Protein AF-A0A349JEC1-F1 (afdb_monomer_lite)

Structure (mmCIF, N/CA/C/O backbone):
data_AF-A0A349JEC1-F1
#
_entry.id   AF-A0A349JEC1-F1
#
loop_
_atom_site.group_PDB
_atom_site.id
_atom_site.type_symbol
_atom_site.label_atom_id
_atom_site.label_alt_id
_atom_site.label_comp_id
_atom_site.label_asym_id
_atom_site.label_entity_id
_atom_site.label_seq_id
_atom_site.pdbx_PDB_ins_code
_atom_site.Cartn_x
_atom_site.Cartn_y
_atom_site.Cartn_z
_atom_site.occupancy
_atom_site.B_iso_or_equiv
_atom_site.auth_seq_id
_atom_site.auth_comp_id
_atom_site.auth_asym_id
_atom_site.auth_atom_id
_atom_site.pdbx_PDB_model_num
ATOM 1 N N . MET A 1 1 ? 14.211 -17.382 -26.089 1.00 53.34 1 MET A N 1
ATOM 2 C CA . MET A 1 1 ? 13.434 -16.365 -26.821 1.00 53.34 1 MET A CA 1
ATOM 3 C C . MET A 1 1 ? 13.806 -15.046 -26.170 1.00 53.34 1 MET A C 1
ATOM 5 O O . MET A 1 1 ? 13.332 -14.781 -25.075 1.00 53.34 1 MET A O 1
ATOM 9 N N . ASP A 1 2 ? 14.777 -14.327 -26.728 1.00 77.31 2 ASP A N 1
ATOM 10 C CA . ASP A 1 2 ? 15.296 -13.093 -26.132 1.00 77.31 2 ASP A CA 1
ATOM 11 C C . ASP A 1 2 ? 14.274 -11.962 -26.263 1.00 77.31 2 ASP A C 1
ATOM 13 O O . ASP A 1 2 ? 13.747 -11.717 -27.350 1.00 77.31 2 ASP A O 1
ATOM 17 N N . LEU A 1 3 ? 13.982 -11.272 -25.157 1.00 75.38 3 LEU A N 1
ATOM 18 C CA . LEU A 1 3 ? 13.180 -10.053 -25.207 1.00 75.38 3 LEU A CA 1
ATOM 19 C C . LEU A 1 3 ? 13.975 -8.953 -25.935 1.00 75.38 3 LEU A C 1
ATOM 21 O O . LEU A 1 3 ? 15.187 -8.836 -25.713 1.00 75.38 3 LEU A O 1
ATOM 25 N N . PRO A 1 4 ? 13.326 -8.099 -26.744 1.00 90.81 4 PRO A N 1
ATOM 26 C CA . PRO A 1 4 ? 13.989 -6.931 -27.309 1.00 90.81 4 PRO A CA 1
ATOM 27 C C . PRO A 1 4 ? 14.529 -6.035 -26.185 1.00 90.81 4 PRO A C 1
ATOM 29 O O . PRO A 1 4 ? 13.852 -5.825 -25.179 1.00 90.81 4 PRO A O 1
ATOM 32 N N . GLU A 1 5 ? 15.744 -5.508 -26.360 1.00 87.75 5 GLU A N 1
ATOM 33 C CA . GLU A 1 5 ? 16.470 -4.723 -25.342 1.00 87.75 5 GLU A CA 1
ATOM 34 C C . GLU A 1 5 ? 15.620 -3.587 -24.758 1.00 87.75 5 GLU A C 1
ATOM 36 O O . GLU A 1 5 ? 15.537 -3.432 -23.546 1.00 87.75 5 GLU A O 1
ATOM 41 N N . GLY A 1 6 ? 14.892 -2.860 -25.614 1.00 89.88 6 GLY A N 1
ATOM 42 C CA . GLY A 1 6 ? 14.036 -1.756 -25.175 1.00 89.88 6 GLY A CA 1
ATOM 43 C C . GLY A 1 6 ? 12.934 -2.178 -24.199 1.00 89.88 6 GLY A C 1
ATOM 44 O O . GLY A 1 6 ? 12.658 -1.452 -23.248 1.00 89.88 6 GLY A O 1
ATOM 45 N N . LEU A 1 7 ? 12.347 -3.368 -24.377 1.00 93.56 7 LEU A N 1
ATOM 46 C CA . LEU A 1 7 ? 11.333 -3.885 -23.454 1.00 93.56 7 LEU A CA 1
ATOM 47 C C . LEU A 1 7 ? 11.957 -4.308 -22.118 1.00 93.56 7 LEU A C 1
ATOM 49 O O . LEU A 1 7 ? 11.334 -4.132 -21.074 1.00 93.56 7 LEU A O 1
ATOM 53 N N . ARG A 1 8 ? 13.194 -4.826 -22.134 1.00 91.50 8 ARG A N 1
ATOM 54 C CA . ARG A 1 8 ? 13.926 -5.166 -20.903 1.00 91.50 8 ARG A CA 1
ATOM 55 C C . ARG A 1 8 ? 14.216 -3.921 -20.076 1.00 91.50 8 ARG A C 1
ATOM 57 O O . ARG A 1 8 ? 13.854 -3.892 -18.906 1.00 91.50 8 ARG A O 1
ATOM 64 N N . THR A 1 9 ? 14.739 -2.864 -20.697 1.00 94.50 9 THR A N 1
ATOM 65 C CA . THR A 1 9 ? 14.986 -1.584 -20.015 1.00 94.50 9 THR A CA 1
ATOM 66 C C . THR A 1 9 ? 13.710 -1.002 -19.400 1.00 94.50 9 THR A C 1
ATOM 68 O O . THR A 1 9 ? 13.727 -0.499 -18.280 1.00 94.50 9 THR A O 1
ATOM 71 N N . GLN A 1 10 ? 12.580 -1.088 -20.107 1.00 94.62 10 GLN A N 1
ATOM 72 C CA . GLN A 1 10 ? 11.291 -0.634 -19.578 1.00 94.62 10 GLN A CA 1
ATOM 73 C C . GLN A 1 10 ? 10.824 -1.476 -18.386 1.00 94.62 10 GLN A C 1
ATOM 75 O O . GLN A 1 10 ? 10.362 -0.920 -17.391 1.00 94.62 10 GLN A O 1
ATOM 80 N N . ALA A 1 11 ? 10.959 -2.801 -18.467 1.00 94.00 11 ALA A N 1
ATOM 81 C CA . ALA A 1 11 ? 10.600 -3.696 -17.374 1.00 94.00 11 ALA A CA 1
ATOM 82 C C . ALA A 1 11 ? 11.455 -3.435 -16.123 1.00 94.00 11 ALA A C 1
ATOM 84 O O . ALA A 1 11 ? 10.922 -3.358 -15.020 1.00 94.00 11 ALA A O 1
ATOM 85 N N . GLU A 1 12 ? 12.761 -3.227 -16.290 1.00 94.06 12 GLU A N 1
ATOM 86 C CA . GLU A 1 12 ? 13.668 -2.866 -15.196 1.00 94.06 12 GLU A CA 1
ATOM 87 C C . GLU A 1 12 ? 13.272 -1.537 -14.544 1.00 94.06 12 GLU A C 1
ATOM 89 O O . GLU A 1 12 ? 13.195 -1.450 -13.319 1.00 94.06 12 GLU A O 1
ATOM 94 N N . ALA A 1 13 ? 12.939 -0.521 -15.346 1.00 95.38 13 ALA A N 1
ATOM 95 C CA . ALA A 1 13 ? 12.469 0.762 -14.829 1.00 95.38 13 ALA A CA 1
ATOM 96 C C . ALA A 1 13 ? 11.155 0.632 -14.034 1.00 95.38 13 ALA A C 1
ATOM 98 O O . ALA A 1 13 ? 11.009 1.259 -12.986 1.00 95.38 13 ALA A O 1
ATOM 99 N N . LEU A 1 14 ? 10.216 -0.209 -14.488 1.00 95.50 14 LEU A N 1
ATOM 100 C CA . LEU A 1 14 ? 8.977 -0.493 -13.752 1.00 95.50 14 LEU A CA 1
ATOM 101 C C . LEU A 1 14 ? 9.248 -1.184 -12.413 1.00 95.50 14 LEU A C 1
ATOM 103 O O . LEU A 1 14 ? 8.645 -0.820 -11.406 1.00 95.50 14 LEU A O 1
ATOM 107 N N . ILE A 1 15 ? 10.176 -2.144 -12.380 1.00 94.62 15 ILE A N 1
ATOM 108 C CA . ILE A 1 15 ? 10.566 -2.835 -11.143 1.00 94.62 15 ILE A CA 1
ATOM 109 C C . ILE A 1 15 ? 11.122 -1.837 -10.121 1.00 94.62 15 ILE A C 1
ATOM 111 O O . ILE A 1 15 ? 10.737 -1.881 -8.951 1.00 94.62 15 ILE A O 1
ATOM 115 N N . VAL A 1 16 ? 11.991 -0.919 -10.558 1.00 96.44 16 VAL A N 1
ATOM 116 C CA . VAL A 1 16 ? 12.538 0.138 -9.693 1.00 96.44 16 VAL A CA 1
ATOM 117 C C . VAL A 1 16 ? 11.423 1.040 -9.167 1.00 96.44 16 VAL A C 1
ATOM 119 O O . VAL A 1 16 ? 11.341 1.258 -7.960 1.00 96.44 16 VAL A O 1
ATOM 122 N N . LEU A 1 17 ? 10.517 1.491 -10.039 1.00 96.62 17 LEU A N 1
ATOM 123 C CA . LEU A 1 17 ? 9.400 2.352 -9.647 1.00 96.62 17 LEU A CA 1
ATOM 124 C C . LEU A 1 17 ? 8.490 1.682 -8.607 1.00 96.62 17 LEU A C 1
ATOM 126 O O . LEU A 1 17 ? 8.052 2.325 -7.653 1.00 96.62 17 LEU A O 1
ATOM 130 N N . TYR A 1 18 ? 8.219 0.383 -8.754 1.00 96.25 18 TYR A N 1
ATOM 131 C CA . TYR A 1 18 ? 7.440 -0.354 -7.764 1.00 96.25 18 TYR A CA 1
ATOM 132 C C . TYR A 1 18 ? 8.158 -0.453 -6.418 1.00 96.25 18 TYR A C 1
ATOM 134 O O . TYR A 1 18 ? 7.524 -0.266 -5.379 1.00 96.25 18 TYR A O 1
ATOM 142 N N . ALA A 1 19 ? 9.470 -0.694 -6.418 1.00 96.44 19 ALA A N 1
ATOM 143 C CA . ALA A 1 19 ? 10.258 -0.715 -5.189 1.00 96.44 19 ALA A CA 1
ATOM 144 C C . ALA A 1 19 ? 10.248 0.651 -4.479 1.00 96.44 19 ALA A C 1
ATOM 146 O O . ALA A 1 19 ? 10.063 0.710 -3.262 1.00 96.44 19 ALA A O 1
ATOM 147 N N . GLU A 1 20 ? 10.380 1.745 -5.231 1.00 97.75 20 GLU A N 1
ATOM 148 C CA . GLU A 1 20 ? 10.287 3.110 -4.704 1.00 97.75 20 GLU A CA 1
ATOM 149 C C . GLU A 1 20 ? 8.898 3.412 -4.130 1.00 97.75 20 GLU A C 1
ATOM 151 O O . GLU A 1 20 ? 8.792 3.973 -3.039 1.00 97.75 20 GLU A O 1
ATOM 156 N N . GLY A 1 21 ? 7.832 2.977 -4.809 1.00 97.50 21 GLY A N 1
ATOM 157 C CA . GLY A 1 21 ? 6.462 3.095 -4.312 1.00 97.50 21 GLY A CA 1
ATOM 158 C C . GLY A 1 21 ? 6.266 2.391 -2.969 1.00 97.50 21 GLY A C 1
ATOM 159 O O . GLY A 1 21 ? 5.777 2.994 -2.013 1.00 97.50 21 GLY A O 1
ATOM 160 N N . VAL A 1 22 ? 6.726 1.142 -2.844 1.00 98.25 22 VAL A N 1
ATOM 161 C CA . VAL A 1 22 ? 6.667 0.407 -1.568 1.00 98.25 22 VAL A CA 1
ATOM 162 C C . VAL A 1 22 ? 7.476 1.119 -0.480 1.00 98.25 22 VAL A C 1
ATOM 164 O O . VAL A 1 22 ? 6.999 1.259 0.650 1.00 98.25 22 VAL A O 1
ATOM 167 N N . ALA A 1 23 ? 8.672 1.612 -0.807 1.00 98.25 23 ALA A N 1
ATOM 168 C CA . ALA A 1 23 ? 9.510 2.345 0.138 1.00 98.25 23 ALA A CA 1
ATOM 169 C C . ALA A 1 23 ? 8.842 3.643 0.624 1.00 98.25 23 ALA A C 1
ATOM 171 O O . ALA A 1 23 ? 8.908 3.948 1.813 1.00 98.25 23 ALA A O 1
ATOM 172 N N . ALA A 1 24 ? 8.149 4.367 -0.258 1.00 98.31 24 ALA A N 1
ATOM 173 C CA . ALA A 1 24 ? 7.424 5.587 0.087 1.00 98.31 24 ALA A CA 1
ATOM 174 C C . ALA A 1 24 ? 6.203 5.323 0.986 1.00 98.31 24 ALA A C 1
ATOM 176 O O . ALA A 1 24 ? 5.946 6.087 1.917 1.00 98.31 24 ALA A O 1
ATOM 177 N N . TYR A 1 25 ? 5.473 4.227 0.754 1.00 98.44 25 TYR A N 1
ATOM 178 C CA . TYR A 1 25 ? 4.307 3.861 1.568 1.00 98.44 25 TYR A CA 1
ATOM 179 C C . TYR A 1 25 ? 4.670 3.236 2.916 1.00 98.44 25 TYR A C 1
ATOM 181 O O . TYR A 1 25 ? 3.890 3.334 3.862 1.00 98.44 25 TYR A O 1
ATOM 189 N N . THR A 1 26 ? 5.842 2.610 3.035 1.00 98.56 26 THR A N 1
ATOM 190 C CA . THR A 1 26 ? 6.287 1.953 4.275 1.00 98.56 26 THR A CA 1
ATOM 191 C C . THR A 1 26 ? 6.169 2.853 5.516 1.00 98.56 26 THR A C 1
ATOM 193 O O . THR A 1 26 ? 5.445 2.465 6.436 1.00 98.56 26 THR A O 1
ATOM 196 N N . PRO A 1 27 ? 6.767 4.062 5.562 1.00 98.44 27 PRO A N 1
ATOM 197 C CA . PRO A 1 27 ? 6.664 4.927 6.738 1.00 98.44 27 PRO A CA 1
ATOM 198 C C . PRO A 1 27 ? 5.234 5.419 7.006 1.00 98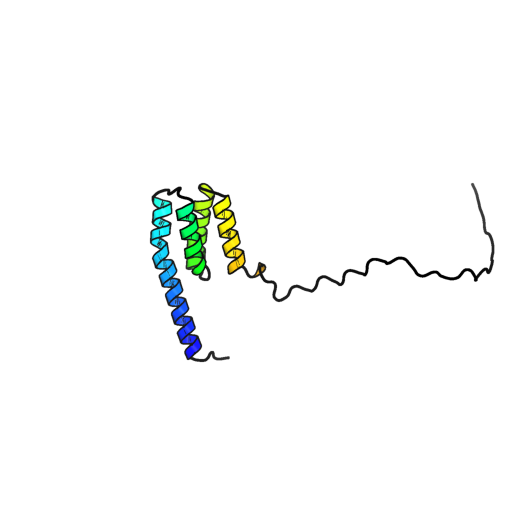.44 27 PRO A C 1
ATOM 200 O O . PRO A 1 27 ? 4.882 5.659 8.158 1.00 98.44 27 PRO A O 1
ATOM 203 N N . VAL A 1 28 ? 4.390 5.542 5.975 1.00 98.44 28 VAL A N 1
ATOM 204 C CA . VAL A 1 28 ? 2.975 5.924 6.134 1.00 98.44 28 VAL A CA 1
ATOM 205 C C . VAL A 1 28 ? 2.209 4.817 6.854 1.00 98.44 28 VAL A C 1
ATOM 207 O O . VAL A 1 28 ? 1.548 5.068 7.858 1.00 98.44 28 VAL A O 1
ATOM 210 N N . VAL A 1 29 ? 2.350 3.572 6.393 1.00 98.38 29 VAL A N 1
ATOM 211 C CA . VAL A 1 29 ? 1.718 2.403 7.023 1.00 98.38 29 VAL A CA 1
ATOM 212 C C . VAL A 1 29 ? 2.212 2.220 8.456 1.00 98.38 29 VAL A C 1
ATOM 214 O O . VAL A 1 29 ? 1.416 1.972 9.360 1.00 98.38 29 VAL A O 1
ATOM 217 N N . GLU A 1 30 ? 3.517 2.362 8.682 1.00 98.38 30 GLU A N 1
ATOM 218 C CA . GLU A 1 30 ? 4.100 2.276 10.021 1.00 98.38 30 GLU A CA 1
ATOM 219 C C . GLU A 1 30 ? 3.558 3.363 10.947 1.00 98.38 30 GLU A C 1
ATOM 221 O O . GLU A 1 30 ? 3.215 3.065 12.090 1.0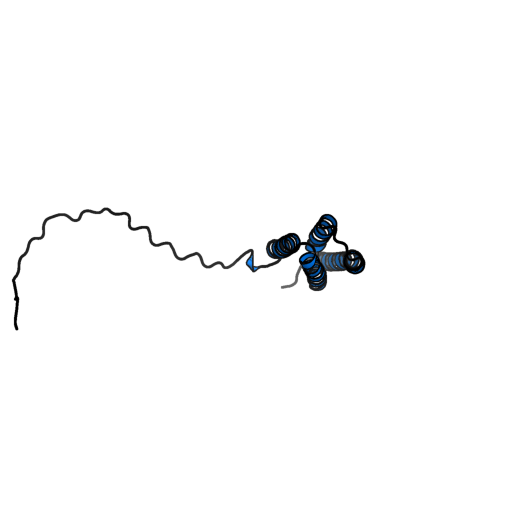0 98.38 30 GLU A O 1
ATOM 226 N N . HIS A 1 31 ? 3.408 4.594 10.454 1.00 98.38 31 HIS A N 1
ATOM 227 C CA . HIS A 1 31 ? 2.821 5.683 11.223 1.00 98.38 31 HIS A CA 1
ATOM 228 C C . HIS A 1 31 ? 1.358 5.416 11.594 1.00 98.38 31 HIS A C 1
ATOM 230 O O . HIS A 1 31 ? 0.991 5.589 12.757 1.00 98.38 31 HIS A O 1
ATOM 236 N N . LEU A 1 32 ? 0.531 4.958 10.649 1.00 98.12 32 LEU A N 1
ATOM 237 C CA . LEU A 1 32 ? -0.884 4.647 10.897 1.00 98.12 32 LEU A CA 1
ATOM 238 C C . LEU A 1 32 ? -1.053 3.581 11.984 1.00 98.12 32 LEU A C 1
ATOM 240 O O . LEU A 1 32 ? -1.874 3.738 12.887 1.00 98.12 32 LEU A O 1
ATOM 244 N N . ILE A 1 33 ? -0.234 2.529 11.928 1.00 97.94 33 ILE A N 1
ATOM 245 C CA . ILE A 1 33 ? -0.256 1.443 12.913 1.00 97.94 33 ILE A CA 1
ATOM 246 C C . ILE A 1 33 ? 0.286 1.928 14.264 1.00 97.94 33 ILE A C 1
ATOM 248 O O . ILE A 1 33 ? -0.339 1.697 15.297 1.00 97.94 33 ILE A O 1
ATOM 252 N N . ALA A 1 34 ? 1.432 2.614 14.283 1.00 98.00 34 ALA A N 1
ATOM 253 C CA . ALA A 1 34 ? 2.080 3.055 15.520 1.00 98.00 34 ALA A CA 1
ATOM 254 C C . ALA A 1 34 ? 1.274 4.126 16.271 1.00 98.00 34 ALA A C 1
ATOM 256 O O . ALA A 1 34 ? 1.279 4.156 17.500 1.00 98.00 34 ALA A O 1
ATOM 257 N N . SER A 1 35 ? 0.566 4.990 15.541 1.00 97.62 35 SER A N 1
ATOM 258 C CA . SER A 1 35 ? -0.350 5.984 16.113 1.00 97.62 35 SER A CA 1
ATOM 259 C C . SER A 1 35 ? -1.699 5.393 16.533 1.00 97.62 35 SER A C 1
ATOM 261 O O . SER A 1 35 ? -2.501 6.097 17.146 1.00 97.62 35 SER A O 1
ATOM 263 N N . ASN A 1 36 ? -1.948 4.110 16.235 1.00 96.88 36 ASN A N 1
ATOM 264 C CA . ASN A 1 36 ? -3.239 3.457 16.416 1.00 96.88 36 ASN A CA 1
ATOM 265 C C . ASN A 1 36 ? -4.381 4.266 15.759 1.00 96.88 36 ASN A C 1
ATOM 267 O O . ASN A 1 36 ? -5.439 4.483 16.361 1.00 96.88 36 ASN A O 1
ATOM 271 N N . SER A 1 37 ? -4.145 4.751 14.530 1.00 96.56 37 SER A N 1
ATOM 272 C CA . SER A 1 37 ? -5.127 5.530 13.773 1.00 96.56 37 SER A CA 1
ATOM 273 C C . SER A 1 37 ? -6.392 4.710 13.521 1.00 96.56 37 SER A C 1
ATOM 275 O O . SER A 1 37 ? -6.335 3.569 13.059 1.00 96.56 37 SER A O 1
ATOM 277 N N . ARG A 1 38 ? -7.549 5.298 13.829 1.00 97.50 38 ARG A N 1
ATOM 278 C CA . ARG A 1 38 ? -8.878 4.728 13.549 1.00 97.50 38 ARG A CA 1
ATOM 279 C C . ARG A 1 38 ? -9.624 5.484 12.453 1.00 97.50 38 ARG A C 1
ATOM 281 O O . ARG A 1 38 ? -10.827 5.302 12.298 1.00 97.50 38 ARG A O 1
ATOM 288 N N . ASP A 1 39 ? -8.923 6.345 11.722 1.00 97.69 39 ASP A N 1
ATOM 289 C CA . ASP A 1 39 ? -9.490 7.044 10.577 1.00 97.69 39 ASP A CA 1
ATOM 290 C C . ASP A 1 39 ? -9.631 6.059 9.408 1.00 97.69 39 ASP A C 1
ATOM 292 O O . ASP A 1 39 ? -8.675 5.755 8.692 1.00 97.69 39 ASP A O 1
ATOM 296 N N . THR A 1 40 ? -10.840 5.529 9.230 1.00 97.12 40 THR A N 1
ATOM 297 C CA . THR A 1 40 ? -11.139 4.569 8.163 1.00 97.12 40 THR A CA 1
ATOM 298 C C . THR A 1 40 ? -10.943 5.164 6.771 1.00 97.12 40 THR A C 1
ATOM 300 O O . THR A 1 40 ? -10.520 4.442 5.873 1.00 97.12 40 THR A O 1
ATOM 303 N N . ALA A 1 41 ? -11.152 6.471 6.584 1.00 97.75 41 ALA A N 1
ATOM 304 C CA . ALA A 1 41 ? -10.948 7.126 5.294 1.00 97.75 41 ALA A CA 1
ATOM 305 C C . ALA A 1 41 ? -9.457 7.284 4.958 1.00 97.75 41 ALA A C 1
ATOM 307 O O . ALA A 1 41 ? -9.063 7.245 3.791 1.00 97.75 41 ALA A O 1
ATOM 308 N N . GLU A 1 42 ? -8.601 7.479 5.960 1.00 97.94 42 GLU A N 1
ATOM 309 C CA . GLU A 1 42 ? -7.148 7.468 5.773 1.00 97.94 42 GLU A CA 1
ATOM 310 C C . GLU A 1 42 ? -6.613 6.057 5.499 1.00 97.94 42 GLU A C 1
ATOM 312 O O . GLU A 1 42 ? -5.788 5.878 4.597 1.00 97.94 42 GLU A O 1
ATOM 317 N N . LEU A 1 43 ? -7.126 5.051 6.213 1.00 98.00 43 LEU A N 1
ATOM 318 C CA . LEU A 1 43 ? -6.800 3.646 5.964 1.00 98.00 43 LEU A CA 1
ATOM 319 C C . LEU A 1 43 ? -7.201 3.219 4.548 1.00 98.00 43 LEU A C 1
ATOM 321 O O . LEU A 1 43 ? -6.381 2.632 3.845 1.00 98.00 43 LEU A O 1
ATOM 325 N N . GLU A 1 44 ? -8.416 3.558 4.111 1.00 98.00 44 GLU A N 1
ATOM 326 C CA . GLU A 1 44 ? -8.925 3.243 2.772 1.00 98.00 44 GLU A CA 1
ATOM 327 C C . GLU A 1 44 ? -8.067 3.878 1.677 1.00 98.00 44 GLU A C 1
ATOM 329 O O . GLU A 1 44 ? -7.534 3.165 0.832 1.00 98.00 44 GLU A O 1
ATOM 334 N N . ARG A 1 45 ? -7.804 5.190 1.753 1.00 98.25 45 ARG A N 1
ATOM 335 C CA . ARG A 1 45 ? -6.934 5.876 0.779 1.00 98.25 45 ARG A CA 1
ATOM 336 C C . ARG A 1 45 ? -5.524 5.288 0.731 1.00 98.25 45 ARG A C 1
ATOM 338 O O . ARG A 1 45 ? -4.909 5.239 -0.335 1.00 98.25 45 ARG A O 1
ATOM 345 N N . THR A 1 46 ? -4.994 4.871 1.880 1.00 98.31 46 THR A N 1
ATOM 346 C CA . THR A 1 46 ? -3.657 4.270 1.950 1.00 98.31 46 THR A CA 1
ATOM 347 C C . THR A 1 46 ? -3.650 2.874 1.333 1.00 98.31 46 THR A C 1
ATOM 349 O O . THR A 1 46 ? -2.726 2.554 0.588 1.00 98.31 46 THR A O 1
ATOM 352 N N . LEU A 1 47 ? -4.679 2.061 1.597 1.00 98.19 47 LEU A N 1
ATOM 353 C CA . LEU A 1 47 ? -4.862 0.751 0.971 1.00 98.19 47 LEU A CA 1
ATOM 354 C C . LEU A 1 47 ? -5.010 0.889 -0.547 1.00 98.19 47 LEU A C 1
ATOM 356 O O . LEU A 1 47 ? -4.255 0.247 -1.272 1.00 98.19 47 LEU A O 1
ATOM 360 N N . ASP A 1 48 ? -5.890 1.763 -1.030 1.00 97.12 48 ASP A N 1
ATOM 361 C CA . ASP A 1 48 ? -6.114 1.976 -2.465 1.00 97.12 48 ASP A CA 1
ATOM 362 C C . ASP A 1 48 ? -4.835 2.394 -3.197 1.00 97.12 48 ASP A C 1
ATOM 364 O O . ASP A 1 48 ? -4.509 1.861 -4.256 1.00 97.12 48 ASP A O 1
ATOM 368 N N . GLY A 1 49 ? -4.060 3.312 -2.614 1.00 96.75 49 GLY A N 1
ATOM 369 C CA . GLY A 1 49 ? -2.783 3.720 -3.193 1.00 96.75 49 GLY A CA 1
ATOM 370 C C . GLY A 1 49 ? -1.732 2.605 -3.175 1.00 96.75 49 GLY A C 1
ATOM 371 O O . GLY A 1 49 ? -1.028 2.393 -4.162 1.00 96.75 49 GLY A O 1
ATOM 372 N N . LEU A 1 50 ? -1.649 1.852 -2.075 1.00 97.25 50 LEU A N 1
ATOM 373 C CA . LEU A 1 50 ? -0.695 0.753 -1.932 1.00 97.25 50 LEU A CA 1
ATOM 374 C C . LEU A 1 50 ? -1.028 -0.445 -2.835 1.00 97.25 50 LEU A C 1
ATOM 376 O O . LEU A 1 50 ? -0.121 -1.171 -3.250 1.00 97.25 50 LEU A O 1
ATOM 380 N N . LEU A 1 51 ? -2.306 -0.639 -3.174 1.00 96.50 51 LEU A N 1
ATOM 381 C CA . LEU A 1 51 ? -2.769 -1.703 -4.063 1.00 96.50 51 LEU A CA 1
ATOM 382 C C . LEU A 1 51 ? -2.077 -1.651 -5.438 1.00 96.50 51 LEU A C 1
ATOM 384 O O . LEU A 1 51 ? -1.768 -2.702 -6.003 1.00 96.50 51 LEU A O 1
ATOM 388 N N . GLY A 1 52 ? -1.735 -0.453 -5.926 1.00 95.44 52 GLY A N 1
ATOM 389 C CA . GLY A 1 52 ? -0.994 -0.260 -7.179 1.00 95.44 52 GLY A CA 1
ATOM 390 C C . GLY A 1 52 ? 0.436 -0.823 -7.178 1.00 95.44 52 GLY A C 1
ATOM 391 O O . GLY A 1 52 ? 1.014 -1.019 -8.244 1.00 95.44 52 GLY A O 1
ATOM 392 N N . PHE A 1 53 ? 0.997 -1.122 -6.003 1.00 95.38 53 PHE A N 1
ATOM 393 C CA . PHE A 1 53 ? 2.341 -1.693 -5.833 1.00 95.38 53 PHE A CA 1
ATOM 394 C C . PHE A 1 53 ? 2.314 -3.152 -5.348 1.00 95.38 53 PHE A C 1
ATOM 396 O O . PHE A 1 53 ? 3.362 -3.795 -5.215 1.00 95.38 53 PHE A O 1
ATOM 403 N N . ALA A 1 54 ? 1.121 -3.699 -5.095 1.00 94.19 54 ALA A N 1
ATOM 404 C CA . ALA A 1 54 ? 0.909 -5.041 -4.558 1.00 94.19 54 ALA A CA 1
ATOM 405 C C . ALA A 1 54 ? 1.107 -6.167 -5.597 1.00 94.19 54 ALA A C 1
ATOM 407 O O . ALA A 1 54 ? 0.699 -7.298 -5.371 1.00 94.19 54 ALA A O 1
ATOM 408 N N . CYS A 1 55 ? 1.772 -5.896 -6.718 1.00 90.69 55 CYS A N 1
ATOM 409 C CA . CYS A 1 55 ? 2.235 -6.915 -7.663 1.00 90.69 55 CYS A CA 1
ATOM 410 C C . CYS A 1 55 ? 3.623 -7.479 -7.320 1.00 90.69 55 CYS A C 1
ATOM 412 O O . CYS A 1 55 ? 4.096 -8.408 -7.968 1.00 90.69 55 CYS A O 1
ATOM 414 N N . THR A 1 56 ? 4.296 -6.900 -6.322 1.00 93.25 56 THR A N 1
ATOM 415 C CA . THR A 1 56 ? 5.602 -7.348 -5.821 1.00 93.25 56 THR A CA 1
ATOM 416 C C . THR A 1 56 ? 5.455 -8.001 -4.449 1.00 93.25 56 THR A C 1
ATOM 418 O O . THR A 1 56 ? 4.575 -7.625 -3.673 1.00 93.25 56 THR A O 1
ATOM 421 N N . ASP A 1 57 ? 6.354 -8.924 -4.095 1.00 94.69 57 ASP A N 1
ATOM 422 C CA . ASP A 1 57 ? 6.333 -9.575 -2.775 1.00 94.69 57 ASP A CA 1
ATOM 423 C C . ASP A 1 57 ? 6.373 -8.561 -1.622 1.00 94.69 57 ASP A C 1
ATOM 425 O O . ASP A 1 57 ? 5.651 -8.697 -0.632 1.00 94.69 57 ASP A O 1
ATOM 429 N N . ALA A 1 58 ? 7.194 -7.515 -1.754 1.00 96.12 58 ALA A N 1
ATOM 430 C CA . ALA A 1 58 ? 7.298 -6.454 -0.758 1.00 96.12 58 ALA A CA 1
ATOM 431 C C . ALA A 1 58 ? 5.993 -5.645 -0.650 1.00 96.12 58 ALA A C 1
ATOM 433 O O . ALA A 1 58 ? 5.512 -5.395 0.458 1.00 96.12 58 ALA A O 1
ATOM 434 N N . GLY A 1 59 ? 5.384 -5.299 -1.789 1.00 96.50 59 GLY A N 1
ATOM 435 C CA . GLY A 1 59 ? 4.111 -4.583 -1.834 1.00 96.50 59 GLY A CA 1
ATOM 436 C C . GLY A 1 59 ? 2.965 -5.380 -1.214 1.00 96.50 59 GLY A C 1
ATOM 437 O O . GLY A 1 59 ? 2.260 -4.861 -0.350 1.00 96.50 59 GLY A O 1
ATOM 438 N N . VAL A 1 60 ? 2.823 -6.667 -1.558 1.00 96.38 60 VAL A N 1
ATOM 439 C CA . VAL A 1 60 ? 1.801 -7.552 -0.965 1.00 96.38 60 VAL A CA 1
ATOM 440 C C . VAL A 1 60 ? 1.991 -7.689 0.542 1.00 96.38 60 VAL A C 1
ATOM 442 O O . VAL A 1 60 ? 1.014 -7.673 1.295 1.00 96.38 60 VAL A O 1
ATOM 445 N N . GLN A 1 61 ? 3.231 -7.826 1.018 1.00 97.75 61 GLN A N 1
ATOM 446 C CA . GLN A 1 61 ? 3.496 -7.937 2.451 1.00 97.75 61 GLN A CA 1
ATOM 447 C C . GLN A 1 61 ? 3.094 -6.674 3.215 1.00 97.75 61 GLN A C 1
ATOM 449 O O . GLN A 1 61 ? 2.471 -6.782 4.280 1.00 97.75 61 GLN A O 1
ATOM 454 N N . LEU A 1 62 ? 3.404 -5.494 2.672 1.00 98.31 62 LEU A N 1
ATOM 455 C CA . LEU A 1 62 ? 3.003 -4.223 3.266 1.00 98.31 62 LEU A CA 1
ATOM 456 C C . LEU A 1 62 ? 1.476 -4.055 3.230 1.00 98.31 62 LEU A C 1
ATOM 458 O O . LEU A 1 62 ? 0.868 -3.729 4.250 1.00 98.31 62 LEU A O 1
ATOM 462 N N . TYR A 1 63 ? 0.844 -4.390 2.103 1.00 98.12 63 TYR A N 1
ATOM 463 C CA . TYR A 1 63 ? -0.607 -4.330 1.926 1.00 98.12 63 TYR A CA 1
ATOM 464 C C . TYR A 1 63 ? -1.348 -5.225 2.924 1.00 98.12 63 TYR A C 1
ATOM 466 O O . TYR A 1 63 ? -2.233 -4.774 3.652 1.00 98.12 63 TYR A O 1
ATOM 474 N N . ARG A 1 64 ? -0.921 -6.488 3.058 1.00 97.62 64 ARG A N 1
ATOM 475 C CA . ARG A 1 64 ? -1.485 -7.445 4.026 1.00 97.62 64 ARG A CA 1
ATOM 476 C C . ARG A 1 64 ? -1.265 -7.024 5.474 1.00 97.62 64 ARG A C 1
ATOM 478 O O . ARG A 1 64 ? -2.026 -7.443 6.347 1.00 97.62 64 ARG A O 1
ATOM 485 N N . ARG A 1 65 ? -0.198 -6.277 5.771 1.00 98.31 65 ARG A N 1
ATOM 486 C CA . ARG A 1 65 ? 0.028 -5.722 7.112 1.00 98.31 65 ARG A CA 1
ATOM 487 C C . ARG A 1 65 ? -1.038 -4.676 7.431 1.00 98.31 65 ARG A C 1
ATOM 489 O O . ARG A 1 65 ? -1.663 -4.784 8.481 1.00 98.31 65 ARG A O 1
ATOM 496 N N . LEU A 1 66 ? -1.287 -3.743 6.512 1.00 98.31 66 LEU A N 1
ATOM 497 C CA . LEU A 1 66 ? -2.317 -2.724 6.696 1.00 98.31 66 LEU A CA 1
ATOM 498 C C . LEU A 1 66 ? -3.730 -3.324 6.706 1.00 98.31 66 LEU A C 1
ATOM 500 O O . LEU A 1 66 ? -4.524 -2.940 7.551 1.00 98.31 66 LEU A O 1
ATOM 504 N N . CYS A 1 67 ? -4.027 -4.324 5.867 1.00 98.00 67 CYS A N 1
ATOM 505 C CA . CYS A 1 67 ? -5.323 -5.020 5.891 1.00 98.00 67 CYS A CA 1
ATOM 506 C C . CYS A 1 67 ? -5.614 -5.678 7.247 1.00 98.00 67 CYS A C 1
ATOM 508 O O . CYS A 1 67 ? -6.735 -5.607 7.738 1.00 98.00 67 CYS A O 1
ATOM 510 N N . ARG A 1 68 ? -4.610 -6.315 7.868 1.00 98.19 68 ARG A N 1
ATOM 511 C CA . ARG A 1 68 ? -4.763 -6.924 9.201 1.00 98.19 68 ARG A CA 1
ATOM 512 C C . ARG A 1 68 ? -5.033 -5.881 10.273 1.00 98.19 68 ARG A C 1
ATOM 514 O O . ARG A 1 68 ? -5.894 -6.097 11.108 1.00 98.19 68 ARG A O 1
ATOM 521 N N . TYR A 1 69 ? -4.325 -4.757 10.222 1.00 98.25 69 TYR A N 1
ATOM 522 C CA . TYR A 1 69 ? -4.596 -3.647 11.126 1.00 98.25 69 TYR A CA 1
ATOM 523 C C . TYR A 1 69 ? -6.001 -3.067 10.901 1.00 98.25 69 TYR A C 1
ATOM 525 O O . TYR A 1 69 ? -6.755 -2.877 11.849 1.00 98.25 69 TYR A O 1
ATOM 533 N N . ALA A 1 70 ? -6.381 -2.853 9.639 1.00 97.44 70 ALA A N 1
ATOM 534 C CA . ALA A 1 70 ? -7.705 -2.375 9.272 1.00 97.44 70 ALA A CA 1
ATOM 535 C C . ALA A 1 70 ? -8.806 -3.338 9.729 1.00 97.44 70 ALA A C 1
ATOM 537 O O . ALA A 1 70 ? -9.851 -2.863 10.135 1.00 97.44 70 ALA A O 1
ATOM 538 N N . TRP A 1 71 ? -8.576 -4.655 9.753 1.00 97.75 71 TRP A N 1
ATOM 539 C CA . TRP A 1 71 ? -9.554 -5.629 10.253 1.00 97.75 71 TRP A CA 1
ATOM 540 C C . TRP A 1 71 ? -9.946 -5.383 11.715 1.00 97.75 71 TRP A C 1
ATOM 542 O O . TRP A 1 71 ? -11.113 -5.520 12.070 1.00 97.75 71 TRP A O 1
ATOM 552 N N . ASP A 1 72 ? -8.991 -4.975 12.553 1.00 97.06 72 ASP A N 1
ATOM 553 C CA . ASP A 1 72 ? -9.251 -4.662 13.962 1.00 97.06 72 ASP A CA 1
ATOM 554 C C . ASP A 1 72 ? -9.983 -3.316 14.150 1.00 97.06 72 ASP A C 1
ATOM 556 O O . ASP A 1 72 ? -10.538 -3.051 15.219 1.00 97.06 72 ASP A O 1
ATOM 560 N N . VAL A 1 73 ? -9.978 -2.451 13.130 1.00 96.81 73 VAL A N 1
ATOM 561 C CA . VAL A 1 73 ? -10.626 -1.128 13.140 1.00 96.81 73 VAL A CA 1
ATOM 562 C C . VAL A 1 73 ? -12.004 -1.179 12.475 1.00 96.81 73 VAL A C 1
ATOM 564 O O . VAL A 1 73 ? -12.990 -0.739 13.061 1.00 96.81 73 VAL A O 1
ATOM 567 N N . ASP A 1 74 ? -12.055 -1.712 11.259 1.00 97.94 74 ASP A N 1
ATOM 568 C CA . ASP A 1 74 ? -13.210 -1.843 10.381 1.00 97.94 74 ASP A CA 1
ATOM 569 C C . ASP A 1 74 ? -13.051 -3.109 9.500 1.00 97.94 74 ASP A C 1
ATOM 571 O O . ASP A 1 74 ? -12.364 -3.094 8.467 1.00 97.94 74 ASP A O 1
ATOM 575 N N . PRO A 1 75 ? -13.694 -4.226 9.887 1.00 97.44 75 PRO A N 1
ATOM 576 C CA . PRO A 1 75 ? -13.663 -5.470 9.121 1.00 97.44 75 PRO A CA 1
ATOM 577 C C . PRO A 1 75 ? -14.227 -5.346 7.700 1.00 97.44 75 PRO A C 1
ATOM 579 O O . PRO A 1 75 ? -13.807 -6.093 6.814 1.00 97.44 75 PRO A O 1
ATOM 582 N N . GLU A 1 76 ? -15.170 -4.429 7.458 1.00 98.00 76 GLU A N 1
ATOM 583 C CA . GLU A 1 76 ? -15.770 -4.235 6.136 1.00 98.00 76 GLU A CA 1
ATOM 584 C C . GLU A 1 76 ? -14.765 -3.581 5.185 1.00 98.00 76 GLU A C 1
ATOM 586 O O . GLU A 1 76 ? -14.586 -4.050 4.059 1.00 98.00 76 GLU A O 1
ATOM 591 N N . LEU A 1 77 ? -14.031 -2.565 5.650 1.00 97.12 77 LEU A N 1
ATOM 592 C CA . LEU A 1 77 ? -12.908 -1.988 4.907 1.00 97.12 77 LEU A CA 1
ATOM 593 C C . LEU A 1 77 ? -11.853 -3.048 4.565 1.00 97.12 77 LEU A C 1
ATOM 595 O O . LEU A 1 77 ? -11.421 -3.149 3.416 1.00 97.12 77 LEU A O 1
ATOM 599 N N . ALA A 1 78 ? -11.453 -3.862 5.541 1.00 97.62 78 ALA A N 1
ATOM 600 C CA . ALA A 1 78 ? -10.468 -4.914 5.314 1.00 97.62 78 ALA A CA 1
ATOM 601 C C . ALA A 1 78 ? -10.957 -5.964 4.299 1.00 97.62 78 ALA A C 1
ATOM 603 O O . ALA A 1 78 ? -10.179 -6.409 3.454 1.00 97.62 78 ALA A O 1
ATOM 604 N N . ALA A 1 79 ? -12.243 -6.328 4.332 1.00 97.81 79 ALA A N 1
ATOM 605 C CA . ALA A 1 79 ? -12.841 -7.219 3.342 1.00 97.81 79 ALA A CA 1
ATOM 606 C C . ALA A 1 79 ? -12.834 -6.602 1.932 1.00 97.81 79 ALA A C 1
ATOM 608 O O . ALA A 1 79 ? -12.438 -7.278 0.980 1.00 97.81 79 ALA A O 1
ATOM 609 N N . ARG A 1 80 ? -13.204 -5.317 1.798 1.00 97.50 80 ARG A N 1
ATOM 610 C CA . ARG A 1 80 ? -13.146 -4.579 0.522 1.00 97.50 80 ARG A CA 1
ATOM 611 C C . ARG A 1 80 ? -11.725 -4.522 -0.033 1.00 97.50 80 ARG A C 1
ATOM 613 O O . ARG A 1 80 ? -11.528 -4.793 -1.211 1.00 97.50 80 ARG A O 1
ATOM 620 N N . ALA A 1 81 ? -10.738 -4.260 0.819 1.00 96.38 81 ALA A N 1
ATOM 621 C CA . ALA A 1 81 ? -9.329 -4.238 0.444 1.00 96.38 81 ALA A CA 1
ATOM 622 C C . ALA A 1 81 ? -8.845 -5.609 -0.066 1.00 96.38 81 ALA A C 1
ATOM 624 O O . ALA A 1 81 ? -8.316 -5.728 -1.171 1.00 96.38 81 ALA A O 1
ATOM 625 N N . VAL A 1 82 ?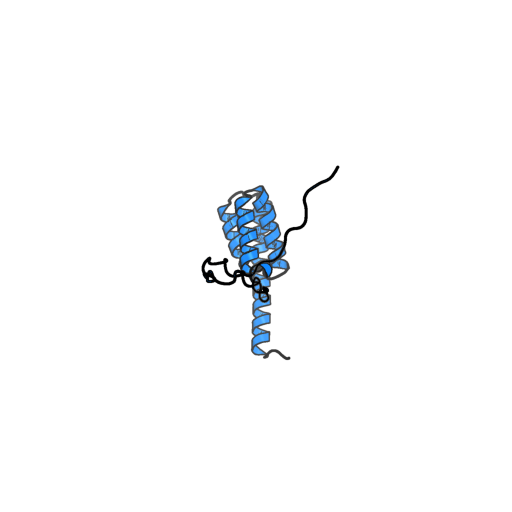 -9.102 -6.685 0.685 1.00 96.12 82 V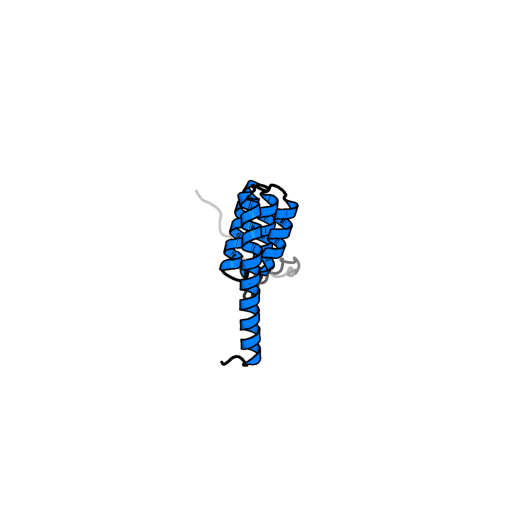AL A N 1
ATOM 626 C CA . VAL A 1 82 ? -8.761 -8.047 0.238 1.00 96.12 82 VAL A CA 1
ATOM 627 C C . VAL A 1 82 ? -9.437 -8.377 -1.093 1.00 96.12 82 VAL A C 1
ATOM 629 O O . VAL A 1 82 ? -8.794 -8.963 -1.961 1.00 96.12 82 VAL A O 1
ATOM 632 N N . ASN A 1 83 ? -10.698 -7.987 -1.282 1.00 95.44 83 ASN A N 1
ATOM 633 C CA . ASN A 1 83 ? -11.390 -8.200 -2.547 1.00 95.44 83 ASN A CA 1
ATOM 634 C C . ASN A 1 83 ? -10.763 -7.390 -3.695 1.00 95.44 83 ASN A C 1
ATOM 636 O O . ASN A 1 83 ? -10.496 -7.963 -4.744 1.00 95.44 83 ASN A O 1
ATOM 640 N N . GLY A 1 84 ? -10.429 -6.114 -3.478 1.00 94.75 84 GLY A N 1
ATOM 641 C CA . GLY A 1 84 ? -9.750 -5.278 -4.474 1.00 94.75 84 GLY A CA 1
ATOM 642 C C . GLY A 1 84 ? -8.388 -5.839 -4.894 1.00 94.75 84 GLY A C 1
ATOM 643 O O . GLY A 1 84 ? -8.040 -5.814 -6.073 1.00 94.75 84 GLY A O 1
ATOM 644 N N . TYR A 1 85 ? -7.643 -6.440 -3.959 1.00 94.88 85 TYR A N 1
ATOM 645 C CA . TYR A 1 85 ? -6.435 -7.195 -4.298 1.00 94.88 85 TYR A CA 1
ATOM 646 C C . TYR A 1 85 ? -6.724 -8.372 -5.227 1.00 94.88 85 TYR A C 1
ATOM 648 O O . TYR A 1 85 ? -6.001 -8.571 -6.202 1.00 94.88 85 TYR A O 1
ATOM 656 N N . ARG A 1 86 ? -7.774 -9.146 -4.937 1.00 92.12 86 ARG A N 1
ATOM 657 C CA . ARG A 1 86 ? -8.117 -10.315 -5.748 1.00 92.12 86 ARG A CA 1
ATOM 658 C C . ARG A 1 86 ? -8.583 -9.930 -7.144 1.00 92.12 86 ARG A C 1
ATOM 660 O O . ARG A 1 86 ? -8.130 -10.518 -8.113 1.00 92.12 86 ARG A O 1
ATOM 667 N N . GLU A 1 87 ? -9.413 -8.903 -7.252 1.00 91.38 87 GLU A N 1
ATOM 668 C CA . GLU A 1 87 ? -9.876 -8.388 -8.542 1.00 91.38 87 GLU A CA 1
ATOM 669 C C . GLU A 1 87 ? -8.727 -7.876 -9.420 1.00 91.38 87 GLU A C 1
ATOM 671 O O . GLU A 1 87 ? -8.771 -8.044 -10.635 1.00 91.38 87 GLU A O 1
ATOM 676 N N . MET A 1 88 ? -7.697 -7.266 -8.824 1.00 90.44 88 MET A N 1
ATOM 677 C CA . MET A 1 88 ? -6.588 -6.682 -9.583 1.00 90.44 88 MET A CA 1
ATOM 678 C C . MET A 1 88 ? -5.454 -7.669 -9.889 1.00 90.44 88 MET A C 1
ATOM 680 O O . MET A 1 88 ? -4.831 -7.565 -10.945 1.00 90.44 88 MET A O 1
ATOM 684 N N . TRP A 1 89 ? -5.146 -8.589 -8.971 1.00 89.38 89 TRP A N 1
ATOM 685 C CA . TRP A 1 89 ? -3.907 -9.375 -9.017 1.00 89.38 89 TRP A CA 1
ATOM 686 C C . TRP A 1 89 ? -4.087 -10.888 -8.834 1.00 89.38 89 TRP A C 1
ATOM 688 O O . TRP A 1 89 ? -3.147 -11.626 -9.131 1.00 89.38 89 TRP A O 1
ATOM 698 N N . ASP A 1 90 ? -5.231 -11.375 -8.333 1.00 81.56 90 ASP A N 1
ATOM 699 C CA . ASP A 1 90 ? -5.452 -12.815 -8.133 1.00 81.56 90 ASP A CA 1
ATOM 700 C C . ASP A 1 90 ? -5.880 -13.462 -9.464 1.00 81.56 90 ASP A C 1
ATOM 702 O O . ASP A 1 90 ? -6.949 -13.139 -9.990 1.00 81.56 90 ASP A O 1
ATOM 706 N N . PRO A 1 91 ? -5.076 -14.381 -10.030 1.00 68.06 91 PRO A N 1
ATOM 707 C CA . PRO A 1 91 ? -5.397 -15.040 -11.295 1.00 68.06 91 PRO A CA 1
ATOM 708 C C . PRO A 1 91 ? -6.688 -15.868 -11.228 1.00 68.06 91 PRO A C 1
ATOM 710 O O . PRO A 1 91 ? -7.272 -16.147 -12.269 1.00 68.06 91 PRO A O 1
ATOM 713 N N . ASP A 1 92 ? -7.181 -16.223 -10.037 1.00 62.69 92 ASP A N 1
ATOM 714 C CA . ASP A 1 92 ? -8.475 -16.898 -9.875 1.00 62.69 92 ASP A CA 1
ATOM 715 C C . ASP A 1 92 ? -9.684 -15.985 -10.204 1.00 62.69 92 ASP A C 1
ATOM 717 O O . ASP A 1 92 ? -10.822 -16.460 -10.254 1.00 62.69 92 ASP A O 1
ATOM 721 N N . GLY A 1 93 ? -9.460 -14.684 -10.451 1.00 56.06 93 GLY A N 1
ATOM 722 C CA . GLY A 1 93 ? -10.452 -13.736 -10.976 1.00 56.06 93 GLY A CA 1
ATOM 723 C C . GLY A 1 93 ? -10.630 -13.772 -12.504 1.00 56.06 93 GLY A C 1
ATOM 724 O O . GLY A 1 93 ? -11.685 -13.386 -13.006 1.00 56.06 93 GLY A O 1
ATOM 725 N N . GLU A 1 94 ? -9.654 -14.303 -13.245 1.00 52.59 94 GLU A N 1
ATOM 726 C CA . GLU A 1 94 ? -9.728 -14.536 -14.690 1.00 52.59 94 GLU A CA 1
ATOM 727 C C . GLU A 1 94 ? -9.243 -15.953 -15.002 1.00 52.59 94 GLU A C 1
ATOM 729 O O . GLU A 1 94 ? -8.049 -16.208 -15.085 1.00 52.59 94 GLU A O 1
ATOM 734 N N . GLU A 1 95 ? -10.162 -16.895 -15.228 1.00 50.25 95 GLU A N 1
ATOM 735 C CA . GLU A 1 95 ? -9.811 -18.235 -15.710 1.00 50.25 95 GLU A CA 1
ATOM 736 C C . GLU A 1 95 ? -9.471 -18.196 -17.219 1.00 50.25 95 GLU A C 1
ATOM 738 O O . GLU A 1 95 ? -10.397 -18.188 -18.039 1.00 50.25 95 GLU A O 1
ATOM 743 N N . PRO A 1 96 ? -8.200 -18.304 -17.667 1.00 48.59 96 PRO A N 1
ATOM 744 C CA . PRO A 1 96 ? -7.883 -18.349 -19.100 1.00 48.59 96 PRO A CA 1
ATOM 745 C C . PRO A 1 96 ? -8.219 -19.724 -19.708 1.00 48.59 96 PRO A C 1
ATOM 747 O O . PRO A 1 96 ? -8.190 -19.909 -20.923 1.00 48.59 96 PRO A O 1
ATOM 750 N N . TRP A 1 97 ? -8.541 -20.706 -18.856 1.00 54.50 97 TRP A N 1
ATOM 751 C CA . TRP A 1 97 ? -8.768 -22.108 -19.211 1.00 54.50 97 TRP A CA 1
ATOM 752 C C . TRP A 1 97 ? -10.068 -22.674 -18.642 1.00 54.50 97 TRP A C 1
ATOM 754 O O . TRP A 1 97 ? -10.179 -23.897 -18.513 1.00 54.50 97 TRP A O 1
ATOM 764 N N . ARG A 1 98 ? -11.047 -21.828 -18.284 1.00 45.53 98 ARG A N 1
ATOM 765 C CA . ARG A 1 98 ? -12.371 -22.298 -17.857 1.00 45.53 98 ARG A CA 1
ATOM 766 C C . ARG A 1 98 ? -12.864 -23.327 -18.873 1.00 45.53 98 ARG A C 1
ATOM 768 O O . ARG A 1 98 ? -13.139 -22.987 -20.025 1.00 45.53 98 ARG A O 1
ATOM 775 N N . LYS A 1 99 ? -12.952 -24.604 -18.478 1.00 47.72 99 LYS A N 1
ATOM 776 C CA . LYS A 1 99 ? -13.625 -25.610 -19.310 1.00 47.72 99 LYS A CA 1
ATOM 777 C C . LYS A 1 99 ? -15.029 -25.067 -19.563 1.00 47.72 99 LYS A C 1
ATOM 779 O O . LYS A 1 99 ? -15.682 -24.694 -18.583 1.00 47.72 99 LYS A O 1
ATOM 784 N N . PRO A 1 100 ? -15.510 -24.997 -20.818 1.00 51.22 100 PRO A N 1
ATOM 785 C CA . PRO A 1 100 ? -16.883 -24.589 -21.043 1.00 51.22 100 PRO A CA 1
ATOM 786 C C . PRO A 1 100 ? -17.769 -25.490 -20.188 1.00 51.22 100 PRO A C 1
ATOM 788 O O . PRO A 1 100 ? -17.564 -26.710 -20.149 1.00 51.22 100 PRO A O 1
ATOM 791 N N . ALA A 1 101 ? -18.711 -24.883 -19.463 1.00 60.22 101 ALA A N 1
ATOM 792 C CA . ALA A 1 101 ? -19.750 -25.648 -18.800 1.00 60.22 101 ALA A CA 1
ATOM 793 C C . ALA A 1 101 ? -20.330 -26.603 -19.850 1.00 60.22 101 ALA A C 1
ATOM 795 O O . ALA A 1 101 ? -20.630 -26.173 -20.969 1.00 60.22 101 ALA A O 1
ATOM 796 N N . ALA A 1 102 ? -20.390 -27.897 -19.517 1.00 57.88 102 ALA A N 1
ATOM 797 C CA . ALA A 1 102 ? -20.936 -28.906 -20.415 1.00 57.88 102 ALA A CA 1
ATOM 798 C C . ALA A 1 102 ? -22.263 -28.383 -20.990 1.00 57.88 102 ALA A C 1
ATOM 800 O O . ALA A 1 102 ? -23.018 -27.760 -20.233 1.00 57.88 102 ALA A O 1
ATOM 801 N N . PRO A 1 103 ? -22.544 -28.584 -22.293 1.00 55.22 103 PRO A N 1
ATOM 802 C CA . PRO A 1 103 ? -23.774 -28.094 -22.885 1.00 55.22 103 PRO A CA 1
ATOM 803 C C . PRO A 1 103 ? -24.931 -28.537 -22.006 1.00 55.22 103 PRO A C 1
ATOM 805 O O . PRO A 1 103 ? -25.096 -29.730 -21.739 1.00 55.22 103 PRO A O 1
ATOM 808 N N . GLN A 1 104 ? -25.689 -27.565 -21.510 1.00 56.06 104 GLN A N 1
ATOM 809 C CA . GLN A 1 104 ? -26.921 -27.855 -20.804 1.00 56.06 104 GLN A CA 1
ATOM 810 C C . GLN A 1 104 ? -27.763 -28.660 -21.790 1.00 56.06 104 GLN A C 1
ATOM 812 O O . GLN A 1 104 ? -28.054 -28.167 -22.885 1.00 56.06 104 GLN A O 1
ATOM 817 N N . ALA A 1 105 ? -28.060 -29.920 -21.453 1.00 52.78 105 ALA A N 1
ATOM 818 C CA . ALA A 1 105 ? -28.945 -30.737 -22.268 1.00 52.78 105 ALA A CA 1
ATOM 819 C C . ALA A 1 105 ? -30.204 -29.900 -22.526 1.00 52.78 105 ALA A C 1
ATOM 821 O O . ALA A 1 105 ? -30.715 -29.302 -21.571 1.00 52.78 105 ALA A O 1
ATOM 822 N N . PRO A 1 106 ? -30.659 -29.775 -23.786 1.00 46.72 106 PRO A N 1
ATOM 823 C CA . PRO A 1 106 ? -31.813 -28.946 -24.069 1.00 46.72 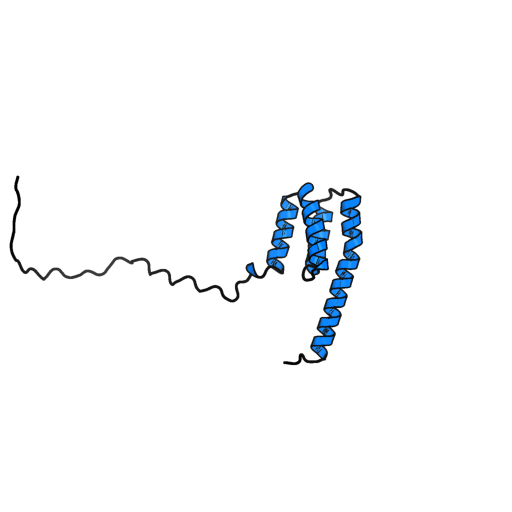106 PRO A CA 1
ATOM 824 C C . PRO A 1 106 ? -32.949 -29.408 -23.167 1.00 46.72 106 PRO A C 1
ATOM 826 O O . PRO A 1 106 ? -33.218 -30.610 -23.061 1.00 46.72 106 PRO A O 1
ATOM 829 N N . ALA A 1 107 ? -33.566 -28.442 -22.481 1.00 49.31 107 ALA A N 1
ATOM 830 C CA . ALA A 1 107 ? -34.807 -28.668 -21.769 1.00 49.31 107 ALA A CA 1
ATOM 831 C C . ALA A 1 107 ? -35.720 -29.448 -22.715 1.00 49.31 107 ALA A C 1
ATOM 833 O O . ALA A 1 107 ? -35.902 -29.037 -23.863 1.00 49.31 107 ALA A O 1
ATOM 834 N N . ALA A 1 108 ? -36.193 -30.611 -22.267 1.00 53.22 108 ALA A N 1
ATOM 835 C CA . ALA A 1 108 ? -37.080 -31.452 -23.047 1.00 53.22 108 ALA A CA 1
ATOM 836 C C . ALA A 1 108 ? -38.337 -30.641 -23.381 1.00 53.22 108 ALA A C 1
ATOM 838 O O . ALA A 1 108 ? -39.259 -30.546 -22.571 1.00 53.22 108 ALA A O 1
ATOM 839 N N . ASP A 1 109 ? -38.346 -30.018 -24.559 1.00 44.66 109 ASP A N 1
ATOM 840 C CA . ASP A 1 109 ? -39.510 -29.326 -25.074 1.00 44.66 109 ASP A CA 1
ATOM 841 C C . ASP A 1 109 ? -40.474 -30.391 -25.585 1.00 44.66 109 ASP A C 1
ATOM 843 O O . ASP A 1 109 ? -40.232 -31.124 -26.550 1.00 44.66 109 ASP A O 1
ATOM 847 N N . GLY A 1 110 ? -41.549 -30.564 -24.827 1.00 53.88 110 GLY A N 1
ATOM 848 C CA . GLY A 1 110 ? -42.571 -31.544 -25.108 1.00 53.88 110 GLY A CA 1
ATOM 849 C C . GLY A 1 110 ? -43.364 -31.166 -26.350 1.00 53.88 110 GLY A C 1
ATOM 850 O O . GLY A 1 110 ? -44.326 -30.409 -26.247 1.00 53.88 110 GLY A O 1
ATOM 851 N N . ARG A 1 111 ? -43.055 -31.789 -27.492 1.00 50.78 111 ARG A N 1
ATOM 852 C CA . ARG A 1 111 ? -44.050 -32.321 -28.444 1.00 50.78 111 ARG A CA 1
ATOM 853 C C . ARG A 1 111 ? -43.387 -32.956 -29.661 1.00 50.78 111 ARG A C 1
ATOM 855 O O . ARG A 1 111 ? -42.942 -32.266 -30.567 1.00 50.78 111 ARG A O 1
ATOM 862 N N . GLN A 1 112 ? -43.544 -34.270 -29.782 1.00 45.25 112 GLN A N 1
ATOM 863 C CA . GLN A 1 112 ? -43.893 -34.873 -31.066 1.00 45.25 112 GLN A CA 1
ATOM 864 C C . GLN A 1 112 ? -44.819 -36.065 -30.826 1.00 45.25 112 GLN A C 1
ATOM 866 O O . GLN A 1 112 ? -44.504 -37.000 -30.095 1.00 45.25 112 GLN A O 1
ATOM 871 N N . ARG A 1 113 ? -46.023 -35.959 -31.403 1.00 47.16 113 ARG A N 1
ATOM 872 C CA . ARG A 1 113 ? -47.008 -37.038 -31.501 1.00 47.16 113 ARG A CA 1
ATOM 873 C C . ARG A 1 113 ? -46.358 -38.221 -32.211 1.00 47.16 113 ARG A C 1
ATOM 875 O O . ARG A 1 113 ? -45.798 -38.034 -33.287 1.00 47.16 113 ARG A O 1
ATOM 882 N N . LEU A 1 114 ? -46.555 -39.423 -31.684 1.00 41.53 114 LEU A N 1
ATOM 883 C CA . LEU A 1 114 ? -46.539 -40.631 -32.499 1.00 41.53 114 LEU A CA 1
ATOM 884 C C . LEU A 1 114 ? -47.979 -41.124 -32.677 1.00 41.53 114 LEU A C 1
ATOM 886 O O . LEU A 1 114 ? -48.792 -41.097 -31.754 1.00 41.53 114 LEU A O 1
ATOM 890 N N . SER A 1 115 ? -48.262 -41.440 -33.937 1.00 44.19 115 SER A N 1
ATOM 891 C CA . SER A 1 115 ? -49.544 -41.779 -34.555 1.00 44.19 115 SER A CA 1
ATOM 892 C C . SER A 1 115 ? -50.189 -43.037 -33.949 1.00 44.19 115 SER A C 1
ATOM 894 O O . SER A 1 115 ? -49.458 -43.960 -33.583 1.00 44.19 115 SER A O 1
ATOM 896 N N . PRO A 1 116 ? -51.530 -43.131 -33.868 1.00 48.12 116 PRO A N 1
ATOM 897 C CA . PRO A 1 116 ? -52.208 -44.285 -33.298 1.00 48.12 116 PRO A CA 1
ATOM 898 C C . PRO A 1 116 ? -52.473 -45.336 -34.381 1.00 48.12 116 PRO A C 1
ATOM 900 O O . PRO A 1 116 ? -53.598 -45.449 -34.829 1.00 48.12 116 PRO A O 1
ATOM 903 N N . ASP A 1 117 ? -51.469 -46.104 -34.808 1.00 42.75 117 ASP A N 1
ATOM 904 C CA . ASP A 1 117 ? -51.733 -47.352 -35.543 1.00 42.75 117 ASP A CA 1
ATOM 905 C C . ASP A 1 117 ? -50.528 -48.298 -35.519 1.00 42.75 117 ASP A C 1
ATOM 907 O O . ASP A 1 117 ? -49.657 -48.281 -36.385 1.00 42.75 117 ASP A O 1
ATOM 911 N N . ALA A 1 118 ? -50.492 -49.141 -34.488 1.00 43.31 118 ALA A N 1
ATOM 912 C CA . ALA A 1 118 ? -49.861 -50.458 -34.529 1.00 43.31 118 ALA A CA 1
ATOM 913 C C . ALA A 1 118 ? -50.457 -51.319 -33.406 1.00 43.31 118 ALA A C 1
ATOM 915 O O . ALA A 1 118 ? -49.818 -51.643 -32.405 1.00 43.31 118 ALA A O 1
ATOM 916 N N . VAL A 1 119 ? -51.733 -51.675 -33.559 1.00 48.69 119 VAL A N 1
ATOM 917 C CA . VAL A 1 119 ? -52.319 -52.801 -32.829 1.00 48.69 119 VAL A CA 1
ATOM 918 C C . VAL A 1 119 ? -51.807 -54.087 -33.470 1.00 48.69 119 VAL A C 1
ATOM 920 O O . VAL A 1 119 ? -52.267 -54.449 -34.546 1.00 48.69 119 VAL A O 1
ATOM 923 N N . VAL A 1 120 ? -50.943 -54.836 -32.780 1.00 46.16 120 VAL A N 1
ATOM 924 C CA . VAL A 1 120 ? -50.898 -56.300 -32.922 1.00 46.16 120 VAL A CA 1
ATOM 925 C C . VAL A 1 120 ? -50.767 -56.950 -31.542 1.00 46.16 120 VAL A C 1
ATOM 927 O O . VAL A 1 120 ? -49.778 -56.813 -30.831 1.00 46.16 120 VAL A O 1
ATOM 930 N N . ARG A 1 121 ? -51.835 -57.670 -31.183 1.00 42.44 121 ARG A N 1
ATOM 931 C CA . ARG A 1 121 ? -51.981 -58.624 -30.073 1.00 42.44 121 ARG A CA 1
ATOM 932 C C . ARG A 1 121 ? -50.782 -59.577 -29.951 1.00 42.44 121 ARG A C 1
ATOM 934 O O . ARG A 1 121 ? -50.396 -60.160 -30.952 1.00 42.44 121 ARG A O 1
ATOM 941 N N . THR A 1 122 ? -50.404 -59.959 -28.725 1.00 43.72 122 THR A N 1
ATOM 942 C CA . THR A 1 122 ? -50.614 -61.344 -28.238 1.00 43.72 122 THR A CA 1
ATOM 943 C C . THR A 1 122 ? -50.403 -61.528 -26.721 1.00 43.72 122 THR A C 1
ATOM 945 O O . THR A 1 122 ? -49.398 -61.152 -26.142 1.00 43.72 122 THR A O 1
ATOM 948 N N . LYS A 1 123 ? -51.418 -62.172 -26.123 1.00 43.75 123 LYS A N 1
ATOM 949 C CA . LYS A 1 123 ? -51.417 -63.177 -25.037 1.00 43.75 123 LYS A CA 1
ATOM 950 C C . LYS A 1 123 ? -50.759 -62.885 -23.669 1.00 43.75 123 LYS A C 1
ATOM 952 O O . LYS A 1 123 ? -49.627 -63.247 -23.399 1.00 43.75 123 LYS A O 1
ATOM 957 N N . ARG A 1 124 ? -51.617 -62.457 -22.733 1.00 42.88 124 ARG A N 1
ATOM 958 C CA . ARG A 1 124 ? -52.085 -63.213 -21.542 1.00 42.88 124 ARG A CA 1
ATOM 959 C C . ARG A 1 124 ? -51.175 -64.359 -21.034 1.00 42.88 124 ARG A C 1
ATOM 961 O O . ARG A 1 124 ? -51.202 -65.436 -21.618 1.00 42.88 124 ARG A O 1
ATOM 968 N N . CYS A 1 125 ? -50.548 -64.15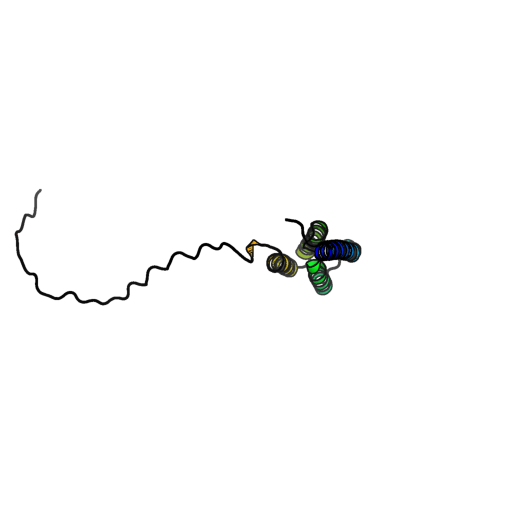9 -19.872 1.00 39.84 125 CYS A N 1
ATOM 969 C CA . CYS A 1 125 ? -50.188 -65.132 -18.817 1.00 39.84 125 CYS A CA 1
ATOM 970 C C . CYS A 1 125 ? -49.796 -64.298 -17.577 1.00 39.84 125 CYS A C 1
ATOM 972 O O . CYS A 1 125 ? -49.086 -63.320 -17.746 1.00 39.84 125 CYS A O 1
ATOM 974 N N . ARG A 1 126 ? -50.145 -64.556 -16.319 1.00 38.91 126 ARG A N 1
ATOM 975 C CA . ARG A 1 126 ? -51.183 -65.315 -15.611 1.00 38.91 126 ARG A CA 1
ATOM 976 C C . ARG A 1 126 ? -51.065 -64.789 -14.166 1.00 38.91 126 ARG A C 1
ATOM 978 O O . ARG A 1 126 ? -49.952 -64.570 -13.699 1.00 38.91 126 ARG A O 1
ATOM 985 N N . ARG A 1 127 ? -52.187 -64.534 -13.502 1.00 37.72 127 ARG A N 1
ATOM 986 C CA . ARG A 1 127 ? -52.253 -64.188 -12.077 1.00 37.72 127 ARG A CA 1
ATOM 987 C C . ARG A 1 127 ? -52.157 -65.474 -11.232 1.00 37.72 127 ARG A C 1
ATOM 989 O O . ARG A 1 127 ? -52.641 -66.507 -11.694 1.00 37.72 127 ARG A O 1
ATOM 996 N N . ASP A 1 128 ? -51.592 -65.313 -10.035 1.00 39.31 128 ASP A N 1
ATOM 997 C CA . ASP A 1 128 ? -51.755 -66.080 -8.781 1.00 39.31 128 ASP A CA 1
ATOM 998 C C . ASP A 1 128 ? -51.145 -67.487 -8.618 1.00 39.31 128 ASP A C 1
ATOM 1000 O O . ASP A 1 128 ? -51.428 -68.403 -9.390 1.00 39.31 128 ASP A O 1
ATOM 1004 N N . ALA A 1 129 ? -50.377 -67.664 -7.528 1.00 36.75 129 ALA A N 1
ATOM 1005 C CA . ALA A 1 129 ? -50.810 -68.286 -6.250 1.00 36.75 129 ALA A CA 1
ATOM 1006 C C . ALA A 1 129 ? -49.634 -69.012 -5.543 1.00 36.75 129 ALA A C 1
ATOM 1008 O O . ALA A 1 129 ? -48.686 -69.395 -6.235 1.00 36.75 129 ALA A O 1
ATOM 1009 N N . PRO A 1 130 ? -49.721 -69.369 -4.245 1.00 51.72 130 PRO A N 1
ATOM 1010 C CA . PRO A 1 130 ? -50.544 -68.848 -3.146 1.00 51.72 130 PRO A CA 1
ATOM 1011 C C . PRO A 1 130 ? -49.773 -67.935 -2.169 1.00 51.72 130 PRO A C 1
ATOM 1013 O O . PRO A 1 130 ? -48.523 -67.970 -2.160 1.00 51.72 130 PRO A O 1
#

pLDDT: mean 80.85, std 22.44, range [36.75, 98.56]

Secondary structure (DSSP, 8-state):
-PPPHHHHHHHHHHHHHHHHHHHHHHHHHHHHHHTT---HHHHHHHHHHHHTTTTSHHHHHHHHHHHHHHHHH-HHHHHHHHHHHHHHH-GGGS-TT-PPPPPPPP---------S--------------

Sequence (130 aa):
MDLPEGLRTQAEALIVLYAEGVAAYTPVVEHLIASNSRDTAELERTLDGLLGFACTDAGVQLYRRLCRYAWDVDPELAARAVNGYREMWDPDGEEPWRKPAAPQAPAADGRQRLSPDAVVRTKRCRRDAP

Radius of gyration: 31.83 Å; chains: 1; bounding box: 69×76×52 Å

Foldseek 3Di:
DDDDPVVVVVVVVVVVVLVVQLVVLVVVLVCCVVVVPLPLVSLLVSLVSLLVSCLDPSSVVSSVSSLVSVCVRPVVSSVVSVVSNCCVHNCVVPDPPPDPDDPDDPDPPDDDDDDPDDDDDDDDDDDDDD